Protein AF-A0A081RKJ7-F1 (afdb_monomer_lite)

pLDDT: mean 78.45, std 10.56, range [54.09, 89.75]

Sequence (63 aa):
CWEDLQPGGFESVDAWLSTAAEKYATSSQATLKSKIEGIENVNLILEITSNDESYLWTLIVFK

Organism: NCBI:txid1502293

Secondary structure (DSSP, 8-state):
-GGGT-----SSHHHHHHHHHHHHHT---SEEEEEEEEETTEEEEEEEEE-SS-EEEEEEEE-

Radius of gyration: 11.68 Å; chains: 1; bounding box: 28×20×31 Å

Foldseek 3Di:
DQVPEDDEDDPDPVSVVVVQVVVVVPDPDQKDKYWYADDVRKIWIWMWGDDPPDIDIDIDIDD

Structure (mmCIF, N/CA/C/O backbone):
data_AF-A0A081RKJ7-F1
#
_entry.id   AF-A0A081RKJ7-F1
#
loop_
_atom_site.group_PDB
_atom_site.id
_atom_site.type_symbol
_atom_site.label_atom_id
_atom_site.label_alt_id
_atom_site.label_comp_id
_atom_site.label_asym_id
_atom_site.label_entity_id
_atom_site.label_seq_id
_atom_site.pdbx_PDB_ins_code
_atom_site.Cartn_x
_atom_site.Cartn_y
_atom_site.Cartn_z
_atom_site.occupancy
_atom_site.B_iso_or_equiv
_atom_site.auth_seq_id
_atom_site.auth_comp_id
_atom_site.auth_asym_id
_atom_site.auth_atom_id
_atom_site.pdbx_PDB_model_num
ATOM 1 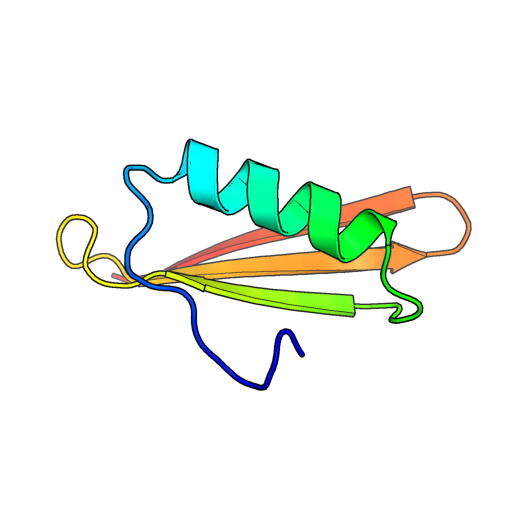N N . CYS A 1 1 ? 9.363 2.195 5.246 1.00 59.00 1 CYS A N 1
ATOM 2 C CA . CYS A 1 1 ? 8.277 2.478 4.264 1.00 59.00 1 CYS A CA 1
ATOM 3 C C . CYS A 1 1 ? 7.477 3.674 4.769 1.00 59.00 1 CYS A C 1
ATOM 5 O O . CYS A 1 1 ? 6.926 3.534 5.846 1.00 59.00 1 CYS A O 1
ATOM 7 N N . TRP A 1 2 ? 7.454 4.829 4.087 1.00 59.41 2 TRP A N 1
ATOM 8 C CA . TRP A 1 2 ? 6.812 6.068 4.599 1.00 59.41 2 TRP A CA 1
ATOM 9 C C . TRP A 1 2 ? 7.133 6.361 6.091 1.00 59.41 2 TRP A C 1
ATOM 11 O O . TRP A 1 2 ? 6.257 6.660 6.897 1.00 59.41 2 TRP A O 1
ATOM 21 N N . GLU A 1 3 ? 8.414 6.158 6.433 1.00 56.53 3 GLU A N 1
ATOM 22 C CA . GLU A 1 3 ? 9.030 6.129 7.774 1.00 56.53 3 GLU A CA 1
ATOM 23 C C . GLU A 1 3 ? 8.217 5.360 8.848 1.00 56.53 3 GLU A C 1
ATOM 25 O O . GLU A 1 3 ? 7.890 5.842 9.927 1.00 56.53 3 GLU A O 1
ATOM 30 N N . ASP A 1 4 ? 7.899 4.114 8.486 1.00 54.09 4 ASP A N 1
ATOM 31 C CA . ASP A 1 4 ? 7.550 2.923 9.282 1.00 54.09 4 ASP A CA 1
ATOM 32 C C . ASP A 1 4 ? 6.229 2.875 10.046 1.00 54.09 4 ASP A C 1
ATOM 34 O O . ASP A 1 4 ? 5.845 1.779 10.444 1.00 54.09 4 ASP A O 1
ATOM 38 N N . LEU A 1 5 ? 5.493 3.982 10.136 1.00 58.22 5 LEU A N 1
ATOM 39 C CA . LEU A 1 5 ? 4.022 4.084 10.146 1.00 58.22 5 LEU A CA 1
ATOM 40 C C . LEU A 1 5 ? 3.635 5.429 10.771 1.00 58.22 5 LEU A C 1
ATOM 42 O O . LEU A 1 5 ? 3.478 5.532 11.983 1.00 58.22 5 LEU A O 1
ATOM 46 N N . GLN A 1 6 ? 3.379 6.435 9.942 1.00 55.84 6 GLN A N 1
ATOM 47 C CA . GLN A 1 6 ? 2.302 7.402 10.181 1.00 55.84 6 GLN A CA 1
ATOM 48 C C . GLN A 1 6 ? 1.992 8.116 8.868 1.00 55.84 6 GLN A C 1
ATOM 50 O O . GLN A 1 6 ? 2.901 8.612 8.200 1.00 55.84 6 GLN A O 1
ATOM 55 N N . PRO A 1 7 ? 0.710 8.192 8.486 1.00 55.59 7 PRO A N 1
ATOM 56 C CA . PRO A 1 7 ? 0.075 9.483 8.710 1.00 55.59 7 PRO A CA 1
ATOM 57 C C . PRO A 1 7 ? -1.411 9.401 9.113 1.00 55.59 7 PRO A C 1
ATOM 59 O O . PRO A 1 7 ? -2.280 8.980 8.353 1.00 55.59 7 PRO A O 1
ATOM 62 N N . GLY A 1 8 ? -1.695 9.891 10.322 1.00 62.81 8 GLY A N 1
ATOM 63 C CA . GLY A 1 8 ? -2.989 10.461 10.705 1.00 62.81 8 GLY A CA 1
ATOM 64 C C . GLY A 1 8 ? -2.976 11.985 10.523 1.00 62.81 8 GLY A C 1
ATOM 65 O O . GLY A 1 8 ? -1.911 12.575 10.348 1.00 62.81 8 GLY A O 1
ATOM 66 N N . GLY A 1 9 ? -4.147 12.625 10.575 1.00 63.94 9 GLY A N 1
ATOM 67 C CA . GLY A 1 9 ? -4.277 14.085 10.441 1.00 63.94 9 GLY A CA 1
ATOM 68 C C . GLY A 1 9 ? -4.599 14.595 9.031 1.00 63.94 9 GLY A C 1
ATOM 69 O O . GLY A 1 9 ? -4.517 15.797 8.797 1.00 63.94 9 GLY A O 1
ATOM 70 N N . PHE A 1 10 ? -4.984 13.717 8.100 1.00 69.75 10 PHE A N 1
ATOM 71 C CA . PHE A 1 10 ? -5.603 14.165 6.850 1.00 69.75 10 PHE A CA 1
ATOM 72 C C . PHE A 1 10 ? -7.057 14.546 7.077 1.00 69.75 10 PHE A C 1
ATOM 74 O O . PHE A 1 10 ? -7.768 13.914 7.855 1.00 69.75 10 PHE A O 1
ATOM 81 N N . GLU A 1 11 ? -7.496 15.546 6.325 1.00 71.19 11 GLU A N 1
ATOM 82 C CA . GLU A 1 11 ? -8.879 16.012 6.305 1.00 71.19 11 GLU A CA 1
ATOM 83 C C . GLU A 1 11 ? -9.854 14.938 5.787 1.00 71.19 11 GLU A C 1
ATOM 85 O O . GLU A 1 11 ? -11.018 14.913 6.181 1.00 71.19 11 GLU A O 1
ATOM 90 N N . SER A 1 12 ? -9.388 14.023 4.927 1.00 76.81 12 SER A N 1
ATOM 91 C CA . SER A 1 12 ? -10.196 12.948 4.346 1.00 76.81 12 SER A CA 1
ATOM 92 C C . SER A 1 12 ? -9.347 11.765 3.854 1.00 76.81 12 SER A C 1
ATOM 94 O O . SER A 1 12 ? -8.128 11.873 3.692 1.00 76.81 12 SER A O 1
ATOM 96 N N . VAL A 1 13 ? -10.008 10.635 3.560 1.00 79.12 13 VAL A N 1
ATOM 97 C CA . VAL A 1 13 ? -9.390 9.474 2.885 1.00 79.12 13 VAL A CA 1
ATOM 98 C C . VAL A 1 13 ? -8.825 9.868 1.517 1.00 79.12 13 VAL A C 1
ATOM 100 O O . VAL A 1 13 ? -7.743 9.424 1.152 1.00 79.12 13 VAL A O 1
ATOM 103 N N . ASP A 1 14 ? -9.526 10.718 0.769 1.00 82.56 14 ASP A N 1
ATOM 104 C CA . ASP A 1 14 ? -9.115 11.150 -0.571 1.00 82.56 14 ASP A CA 1
ATOM 105 C C . ASP A 1 14 ? -7.805 11.957 -0.545 1.00 82.56 14 ASP A C 1
ATOM 107 O O . ASP A 1 14 ? -6.875 11.676 -1.305 1.00 82.56 14 ASP A O 1
ATOM 111 N N . ALA A 1 15 ? -7.680 12.881 0.415 1.00 84.50 15 ALA A N 1
ATOM 112 C CA . ALA A 1 15 ? -6.457 13.654 0.621 1.00 84.50 15 ALA A CA 1
ATOM 113 C C . ALA A 1 15 ? -5.260 12.751 0.974 1.00 84.50 15 ALA A C 1
ATOM 115 O O . ALA A 1 15 ? -4.140 12.964 0.496 1.00 84.50 15 ALA A O 1
ATOM 116 N N . TRP A 1 16 ? -5.500 11.709 1.776 1.00 86.44 16 TRP A N 1
ATOM 117 C CA . TRP A 1 16 ? -4.496 10.700 2.107 1.00 86.44 16 TRP A CA 1
ATOM 118 C C . TRP A 1 16 ? -4.052 9.895 0.879 1.00 86.44 16 TRP A C 1
ATOM 120 O O . TRP A 1 16 ? -2.849 9.780 0.632 1.00 86.44 16 TRP A O 1
ATOM 130 N N . LEU A 1 17 ? -4.999 9.381 0.086 1.00 85.12 17 LEU A N 1
ATOM 131 C CA . LEU A 1 17 ? -4.710 8.609 -1.127 1.00 85.12 17 LEU A CA 1
ATOM 132 C C . LEU A 1 17 ? -3.929 9.438 -2.155 1.00 85.12 17 LEU A C 1
ATOM 134 O O . LEU A 1 17 ? -2.932 8.956 -2.696 1.00 85.12 17 LEU A O 1
ATOM 138 N N . SER A 1 18 ? -4.335 10.691 -2.376 1.00 88.38 18 SER A N 1
ATOM 139 C CA . SER A 1 18 ? -3.655 11.617 -3.291 1.00 88.38 18 SER A CA 1
ATOM 140 C C . SER A 1 18 ? -2.212 11.876 -2.856 1.00 88.38 18 SER A C 1
ATOM 142 O O . SER A 1 18 ? -1.281 11.734 -3.650 1.00 88.38 18 SER A O 1
ATOM 144 N N . THR A 1 19 ? -1.998 12.140 -1.563 1.00 88.56 19 THR A N 1
ATOM 145 C CA . THR A 1 19 ? -0.651 12.334 -1.006 1.00 88.56 19 THR A CA 1
ATOM 146 C C . THR A 1 19 ? 0.206 11.073 -1.157 1.00 88.56 19 THR A C 1
ATOM 148 O O . THR A 1 19 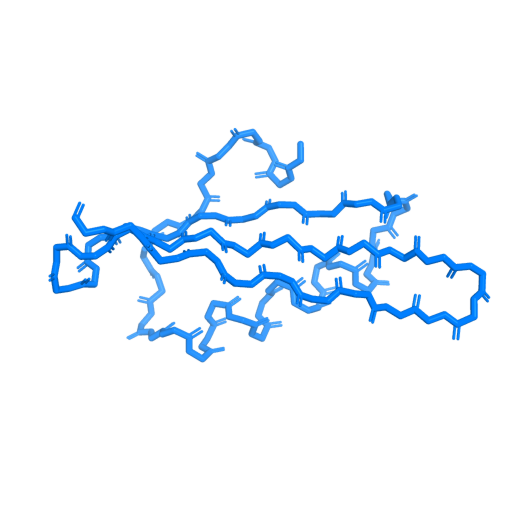? 1.380 11.158 -1.520 1.00 88.56 19 THR A O 1
ATOM 151 N N . ALA A 1 20 ? -0.359 9.888 -0.902 1.00 88.31 20 ALA A N 1
ATOM 152 C CA . ALA A 1 20 ? 0.359 8.626 -1.062 1.00 88.31 20 ALA A CA 1
ATOM 153 C C . ALA A 1 20 ? 0.783 8.385 -2.523 1.00 88.31 20 ALA A C 1
ATOM 155 O O . ALA A 1 20 ? 1.907 7.937 -2.758 1.00 88.31 20 ALA A O 1
ATOM 156 N N . ALA A 1 21 ? -0.072 8.741 -3.489 1.00 86.8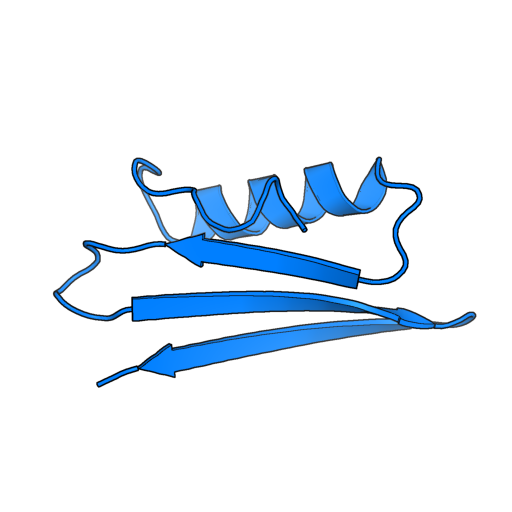1 21 ALA A N 1
ATOM 157 C CA . ALA A 1 21 ? 0.224 8.662 -4.919 1.00 86.81 21 ALA A CA 1
ATOM 158 C C . ALA A 1 21 ? 1.422 9.542 -5.309 1.00 86.81 21 ALA A C 1
ATOM 160 O O . ALA A 1 21 ? 2.383 9.059 -5.911 1.00 86.81 21 ALA A O 1
ATOM 161 N N . GLU A 1 22 ? 1.385 10.824 -4.933 1.00 89.75 22 GLU A N 1
ATOM 162 C CA . GLU A 1 22 ? 2.443 11.795 -5.239 1.00 89.75 22 GLU A CA 1
ATOM 163 C C . GLU A 1 22 ? 3.785 11.355 -4.659 1.00 89.75 22 GLU A C 1
ATOM 165 O O . GLU A 1 22 ? 4.827 11.385 -5.318 1.00 89.75 22 GLU A O 1
ATOM 170 N N . LYS A 1 23 ? 3.758 10.897 -3.409 1.00 88.25 23 LYS A N 1
ATOM 171 C CA . LYS A 1 23 ? 4.957 10.475 -2.698 1.00 88.25 23 LYS A CA 1
ATOM 172 C C . LYS A 1 23 ? 5.568 9.227 -3.286 1.00 88.25 23 LYS A C 1
ATOM 174 O O . LYS A 1 23 ? 6.788 9.162 -3.429 1.00 88.25 23 LYS A O 1
ATOM 179 N N . TYR A 1 24 ? 4.728 8.283 -3.680 1.00 87.56 24 TYR A N 1
ATOM 180 C CA . TYR A 1 24 ? 5.174 7.107 -4.390 1.00 87.56 24 TYR A CA 1
ATOM 181 C C . TYR A 1 24 ? 5.807 7.455 -5.746 1.00 87.56 24 TYR A C 1
ATOM 183 O O . TYR A 1 24 ? 6.900 6.977 -6.030 1.00 87.56 24 TYR A O 1
ATOM 191 N N . ALA A 1 25 ? 5.205 8.361 -6.525 1.00 86.69 25 ALA A N 1
ATOM 192 C CA . ALA A 1 25 ? 5.731 8.786 -7.828 1.00 86.69 25 ALA A CA 1
ATOM 193 C C . ALA A 1 25 ? 7.140 9.410 -7.756 1.00 86.69 25 ALA A C 1
ATOM 195 O O . ALA A 1 25 ? 7.908 9.333 -8.712 1.00 86.69 25 ALA A O 1
ATOM 196 N N . THR A 1 26 ? 7.490 10.018 -6.620 1.00 87.00 26 THR A N 1
ATOM 197 C CA . THR A 1 26 ? 8.829 10.587 -6.369 1.00 87.00 26 THR A CA 1
ATOM 198 C C . THR A 1 26 ? 9.801 9.638 -5.657 1.00 87.00 26 THR A C 1
ATOM 200 O O . THR A 1 26 ? 10.951 10.008 -5.417 1.00 87.00 26 THR A O 1
ATOM 203 N N . SER A 1 27 ? 9.358 8.435 -5.283 1.00 84.00 27 SER A N 1
ATOM 204 C CA . SER A 1 27 ? 10.150 7.466 -4.522 1.00 84.00 27 SER A CA 1
ATOM 205 C C . SER A 1 27 ? 10.969 6.560 -5.442 1.00 84.00 27 SER A C 1
ATOM 207 O O . SER A 1 27 ? 10.521 6.173 -6.515 1.00 84.00 27 SER A O 1
ATOM 209 N N . SER A 1 28 ? 12.158 6.151 -4.993 1.00 82.94 28 SER A N 1
ATOM 210 C CA . SER A 1 28 ? 12.942 5.083 -5.632 1.00 82.94 28 SER A CA 1
ATOM 211 C C . SER A 1 28 ? 12.584 3.680 -5.117 1.00 82.94 28 SER A C 1
ATOM 213 O O . SER A 1 28 ? 13.198 2.695 -5.525 1.00 82.94 28 SER A O 1
ATOM 215 N N . GLN A 1 29 ? 11.623 3.571 -4.191 1.00 81.94 29 GLN A N 1
ATOM 216 C CA . GLN A 1 29 ? 11.217 2.305 -3.579 1.00 81.94 29 GLN A CA 1
ATOM 217 C C . GLN A 1 29 ? 10.202 1.558 -4.451 1.00 81.94 29 GLN A C 1
ATOM 219 O O . GLN A 1 29 ? 9.218 2.136 -4.902 1.00 81.94 29 GLN A O 1
ATOM 224 N N . ALA A 1 30 ? 10.387 0.242 -4.592 1.00 82.62 30 ALA A N 1
ATOM 225 C CA . ALA A 1 30 ? 9.434 -0.626 -5.290 1.00 82.62 30 ALA A CA 1
ATOM 226 C C . ALA A 1 30 ? 8.077 -0.732 -4.567 1.00 82.62 30 ALA A C 1
ATOM 228 O O . ALA A 1 30 ? 7.045 -0.953 -5.199 1.00 82.62 30 ALA A O 1
ATOM 229 N N . THR A 1 31 ? 8.062 -0.538 -3.244 1.00 84.81 31 THR A N 1
ATOM 230 C CA . THR A 1 31 ? 6.850 -0.614 -2.424 1.00 84.81 31 THR A CA 1
ATOM 231 C C . THR A 1 31 ? 6.771 0.560 -1.454 1.00 84.81 31 THR A C 1
ATOM 233 O O . THR A 1 31 ? 7.741 0.857 -0.758 1.00 84.81 31 THR A O 1
ATOM 236 N N . LEU A 1 32 ? 5.595 1.185 -1.363 1.00 89.00 32 LEU A N 1
ATOM 237 C CA . LEU A 1 32 ? 5.242 2.178 -0.347 1.00 89.00 32 LEU A CA 1
ATOM 238 C C . LEU A 1 32 ? 4.058 1.671 0.476 1.00 89.00 32 LEU A C 1
ATOM 240 O O . LEU A 1 32 ? 3.093 1.145 -0.069 1.00 89.00 32 LEU A O 1
ATOM 244 N N . LYS A 1 33 ? 4.129 1.849 1.798 1.00 86.56 33 LYS A N 1
ATOM 245 C CA . LYS A 1 33 ? 3.050 1.513 2.737 1.00 86.56 33 LYS A CA 1
ATOM 246 C C . LYS A 1 33 ? 2.669 2.741 3.551 1.00 86.56 33 LYS A C 1
ATOM 248 O O . LYS A 1 33 ? 3.559 3.470 3.974 1.00 86.56 33 LYS A O 1
ATOM 253 N N . SER A 1 34 ? 1.377 2.953 3.781 1.00 83.06 34 SER A N 1
ATOM 254 C CA . SER A 1 34 ? 0.836 4.074 4.557 1.00 83.06 34 SER A CA 1
ATOM 255 C C . SER A 1 34 ? -0.368 3.625 5.391 1.00 83.06 34 SER A C 1
ATOM 257 O O . SER A 1 34 ? -1.117 2.753 4.956 1.00 83.06 34 SER A O 1
ATOM 259 N N . LYS A 1 35 ? -0.567 4.205 6.581 1.00 82.69 35 LYS A N 1
ATOM 260 C CA . LYS A 1 35 ? -1.685 3.883 7.486 1.00 82.69 35 LYS A CA 1
ATOM 261 C C . LYS A 1 35 ? -2.305 5.148 8.050 1.00 82.69 35 LYS A C 1
ATOM 263 O O . LYS A 1 35 ? -1.583 5.966 8.611 1.00 82.69 35 LYS A O 1
ATOM 268 N N . ILE A 1 36 ? -3.628 5.234 7.984 1.00 77.06 36 ILE A N 1
ATOM 269 C CA . ILE A 1 36 ? -4.416 6.290 8.620 1.00 77.06 36 ILE A CA 1
ATOM 270 C C . ILE A 1 36 ? -5.308 5.685 9.713 1.00 77.06 36 ILE A C 1
ATOM 272 O O . ILE A 1 36 ? -5.854 4.589 9.561 1.00 77.06 36 ILE A O 1
ATOM 276 N N . GLU A 1 37 ? -5.414 6.397 10.833 1.00 71.62 37 GLU A N 1
ATOM 277 C CA . GLU A 1 37 ? -6.216 6.037 12.008 1.00 71.62 37 GLU A CA 1
ATOM 278 C C . GLU A 1 37 ? -7.221 7.160 12.311 1.00 71.62 37 GLU A C 1
ATOM 280 O O . GLU A 1 37 ? -7.038 8.299 11.875 1.00 71.62 37 GLU A O 1
ATOM 285 N N . GLY A 1 38 ? -8.271 6.863 13.081 1.00 62.59 38 GLY A N 1
ATOM 286 C CA . GLY A 1 38 ? -9.211 7.882 13.570 1.00 62.59 38 GLY A CA 1
AT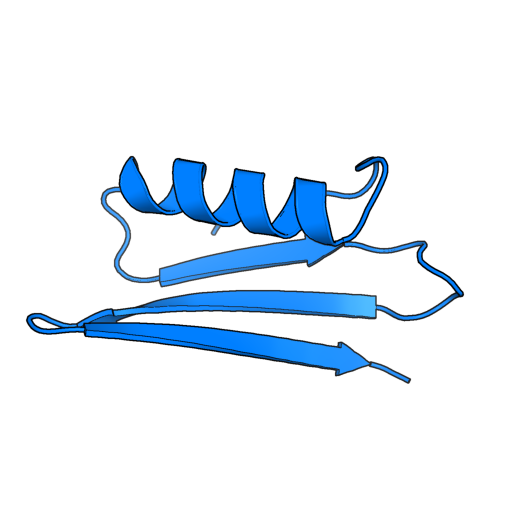OM 287 C C . GLY A 1 38 ? -10.343 8.261 12.608 1.00 62.59 38 GLY A C 1
ATOM 288 O O . GLY A 1 38 ? -11.105 9.175 12.912 1.00 62.59 38 GLY A O 1
ATOM 289 N N . ILE A 1 39 ? -10.506 7.544 11.491 1.00 67.56 39 ILE A N 1
ATOM 290 C CA . ILE A 1 39 ? -11.704 7.630 10.644 1.00 67.56 39 ILE A CA 1
ATOM 291 C C . ILE A 1 39 ? -12.713 6.606 11.162 1.00 67.56 39 ILE A C 1
ATOM 293 O O . ILE A 1 39 ? -12.533 5.412 10.960 1.00 67.56 39 ILE A O 1
ATOM 297 N N . GLU A 1 40 ? -13.738 7.064 11.884 1.00 66.12 40 GLU A N 1
ATOM 298 C CA . GLU A 1 40 ? -14.860 6.236 12.372 1.00 66.12 40 GLU A CA 1
ATOM 299 C C . GLU A 1 40 ? -14.455 4.931 13.104 1.00 66.12 40 GLU A C 1
ATOM 301 O O . GLU A 1 40 ? -15.150 3.923 13.021 1.00 66.12 40 GLU A O 1
ATOM 306 N N . ASN A 1 41 ? -13.335 4.930 13.840 1.00 65.00 41 ASN A N 1
ATOM 307 C CA . ASN A 1 41 ? -12.736 3.741 14.483 1.00 65.00 41 ASN A CA 1
ATOM 308 C C . ASN A 1 41 ? -12.290 2.620 13.521 1.00 65.00 41 ASN A C 1
ATOM 310 O O . ASN A 1 41 ? -12.017 1.505 13.959 1.00 65.00 41 ASN A O 1
ATOM 314 N N . VAL A 1 42 ? -12.173 2.904 12.228 1.00 68.25 42 VAL A N 1
ATOM 315 C CA . VAL A 1 42 ? -11.648 1.986 11.218 1.00 68.25 42 VAL A CA 1
ATOM 316 C C . VAL A 1 42 ? -10.162 2.275 11.017 1.00 68.25 42 VAL A C 1
ATOM 318 O O . VAL A 1 42 ? -9.761 3.425 10.836 1.00 68.25 42 VAL A O 1
ATOM 321 N N . ASN A 1 43 ? -9.329 1.231 11.027 1.00 75.69 43 ASN A N 1
ATOM 322 C CA . ASN A 1 43 ? -7.925 1.367 10.636 1.00 75.69 43 ASN A CA 1
ATOM 323 C C . ASN A 1 43 ? -7.778 1.000 9.159 1.00 75.69 43 ASN A C 1
ATOM 325 O O . ASN A 1 43 ? -8.255 -0.055 8.735 1.00 75.69 43 ASN A O 1
ATOM 329 N N . LEU A 1 44 ? -7.102 1.851 8.388 1.00 82.81 44 LEU A N 1
ATOM 330 C CA . LEU A 1 44 ? -6.862 1.636 6.963 1.00 82.81 44 LEU A CA 1
ATOM 331 C C . LEU A 1 44 ? -5.364 1.533 6.687 1.00 82.81 44 LEU A C 1
ATOM 333 O O . LEU A 1 44 ? -4.586 2.348 7.182 1.00 82.81 44 LEU A O 1
ATOM 337 N N . ILE A 1 45 ? -4.967 0.561 5.866 1.00 84.44 45 ILE A N 1
ATOM 338 C CA . ILE A 1 45 ? -3.608 0.453 5.319 1.00 84.44 45 ILE A CA 1
ATOM 339 C C . ILE A 1 45 ? -3.683 0.504 3.796 1.00 84.44 45 ILE A C 1
ATOM 341 O O 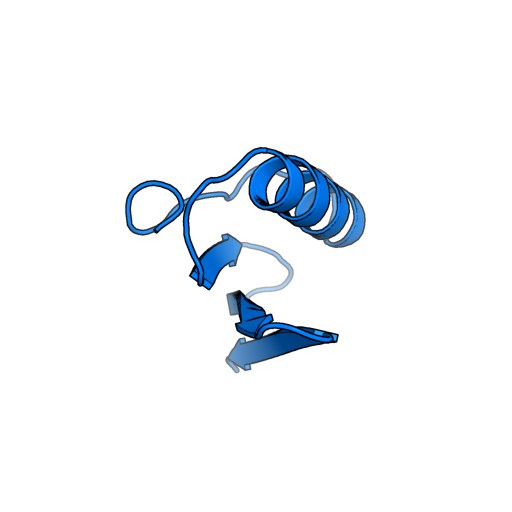. ILE A 1 45 ? -4.452 -0.241 3.194 1.00 84.44 45 ILE A O 1
ATOM 345 N N . LEU A 1 46 ? -2.861 1.356 3.188 1.00 87.12 46 LEU A N 1
ATOM 346 C CA . LEU A 1 46 ? -2.610 1.382 1.752 1.00 87.12 46 LEU A CA 1
ATOM 347 C C . LEU A 1 46 ? -1.207 0.849 1.471 1.00 87.12 46 LEU A C 1
ATOM 349 O O . LEU A 1 46 ? -0.229 1.339 2.041 1.00 87.12 46 LEU A O 1
ATOM 353 N N . GLU A 1 47 ? -1.109 -0.100 0.547 1.00 87.69 47 GLU A N 1
ATOM 354 C CA . GLU A 1 47 ? 0.155 -0.564 -0.020 1.00 87.69 47 GLU A CA 1
ATOM 355 C C . GLU A 1 47 ? 0.156 -0.338 -1.534 1.00 87.69 47 GLU A C 1
ATOM 357 O O . GLU A 1 47 ? -0.777 -0.748 -2.227 1.00 87.69 47 GLU A O 1
ATOM 362 N N . ILE A 1 48 ? 1.204 0.310 -2.042 1.00 86.56 48 ILE A N 1
ATOM 363 C CA . ILE A 1 48 ? 1.441 0.506 -3.473 1.00 86.56 48 ILE A CA 1
ATOM 364 C C . ILE A 1 48 ? 2.719 -0.240 -3.835 1.00 86.56 48 ILE A C 1
ATOM 366 O O . ILE A 1 48 ? 3.773 0.043 -3.266 1.00 86.56 48 ILE A O 1
ATOM 370 N N . THR A 1 49 ? 2.627 -1.168 -4.783 1.00 87.44 49 THR A N 1
ATOM 371 C CA . THR A 1 49 ? 3.762 -1.955 -5.281 1.00 87.44 49 THR A CA 1
ATOM 372 C C . THR A 1 49 ? 3.883 -1.785 -6.789 1.00 87.44 49 THR A C 1
ATOM 374 O O . THR A 1 49 ? 2.893 -1.965 -7.499 1.00 87.44 49 THR A O 1
ATOM 377 N N . SER A 1 50 ? 5.082 -1.485 -7.287 1.00 83.69 50 SER A N 1
ATOM 378 C CA . SER A 1 50 ? 5.379 -1.507 -8.724 1.00 83.69 50 SER A CA 1
ATOM 379 C C . SER A 1 50 ? 5.969 -2.836 -9.151 1.00 83.69 50 SER A C 1
ATOM 381 O O . SER A 1 50 ? 6.705 -3.493 -8.413 1.00 83.69 50 SER A O 1
ATOM 383 N N . ASN A 1 51 ? 5.684 -3.181 -10.398 1.00 83.00 51 ASN A N 1
ATOM 384 C CA . ASN A 1 51 ? 6.536 -4.028 -11.219 1.00 83.00 51 ASN A CA 1
ATOM 385 C C . ASN A 1 51 ? 6.891 -3.265 -12.508 1.00 83.00 51 ASN A C 1
ATOM 387 O O . ASN A 1 51 ? 6.509 -2.105 -12.667 1.00 83.00 51 ASN A O 1
ATOM 391 N N . ASP A 1 52 ? 7.615 -3.908 -13.420 1.00 79.44 52 ASP A N 1
ATOM 392 C CA . ASP A 1 52 ? 8.157 -3.257 -14.620 1.00 79.44 52 ASP A CA 1
ATOM 393 C C . ASP A 1 52 ? 7.083 -2.687 -15.572 1.00 79.44 52 ASP A C 1
ATOM 395 O O . ASP A 1 52 ? 7.393 -1.834 -16.401 1.00 79.44 52 ASP A O 1
ATOM 399 N N . GLU A 1 53 ? 5.821 -3.116 -15.451 1.00 85.75 53 GLU A N 1
ATOM 400 C CA . GLU A 1 53 ? 4.747 -2.772 -16.397 1.00 85.75 53 GLU A CA 1
ATOM 401 C C 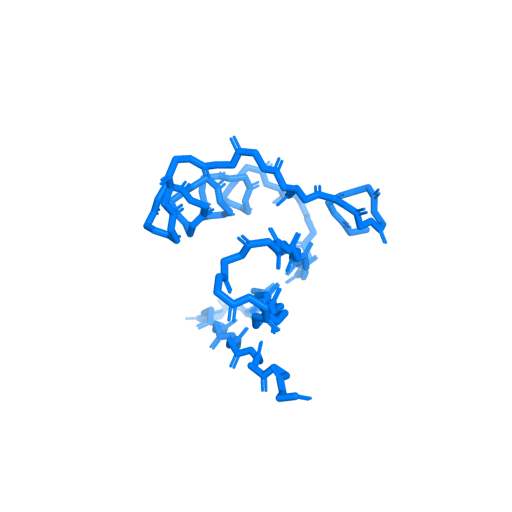. GLU A 1 53 ? 3.488 -2.180 -15.738 1.00 85.75 53 GLU A C 1
ATOM 403 O O . GLU A 1 53 ? 2.573 -1.736 -16.433 1.00 85.75 53 GLU A O 1
ATOM 408 N N . SER A 1 54 ? 3.386 -2.183 -14.404 1.00 84.06 54 SER A N 1
ATOM 409 C CA . SER A 1 54 ? 2.139 -1.852 -13.706 1.00 84.06 54 SER A CA 1
ATOM 410 C C . SER A 1 54 ? 2.327 -1.467 -12.235 1.00 84.06 54 SER A C 1
ATOM 412 O O . SER A 1 54 ? 3.378 -1.685 -11.629 1.00 84.06 54 SER A O 1
ATOM 414 N N . TYR A 1 55 ? 1.249 -0.936 -11.649 1.00 82.69 55 TYR A N 1
ATOM 415 C CA . TYR A 1 55 ? 1.136 -0.648 -10.222 1.00 82.69 55 TYR A CA 1
ATOM 416 C C . TYR A 1 55 ? -0.017 -1.441 -9.605 1.00 82.69 55 TYR A C 1
ATOM 418 O O . TYR A 1 55 ? -1.136 -1.421 -10.119 1.00 82.69 55 TYR A O 1
ATOM 426 N N . LEU A 1 56 ? 0.240 -2.089 -8.469 1.00 86.38 56 LEU A N 1
ATOM 427 C CA . LEU A 1 56 ? -0.777 -2.716 -7.632 1.00 86.38 56 LEU A CA 1
ATOM 428 C C . LEU A 1 56 ? -1.061 -1.836 -6.417 1.00 86.38 56 LEU A C 1
ATOM 430 O O . LEU A 1 56 ? -0.157 -1.539 -5.639 1.00 86.38 56 LEU A O 1
ATOM 434 N N . TRP A 1 57 ? -2.331 -1.484 -6.243 1.00 88.88 57 TRP A N 1
ATOM 435 C CA . TRP A 1 57 ? -2.840 -0.752 -5.088 1.00 88.88 57 TRP A CA 1
ATOM 436 C C . TRP A 1 57 ? -3.665 -1.695 -4.213 1.00 88.88 57 TRP A C 1
ATOM 438 O O . TRP A 1 57 ? -4.642 -2.279 -4.680 1.00 88.88 57 TRP A O 1
ATOM 448 N N . THR A 1 58 ? -3.283 -1.841 -2.945 1.00 88.25 58 THR A N 1
ATOM 449 C CA . THR A 1 58 ? -3.994 -2.668 -1.960 1.00 88.25 58 THR A CA 1
ATOM 450 C C . THR A 1 58 ? -4.496 -1.793 -0.821 1.00 88.25 58 THR A C 1
ATOM 452 O O . THR A 1 58 ? -3.690 -1.185 -0.123 1.00 88.25 58 THR A O 1
ATOM 455 N N . LEU A 1 59 ? -5.816 -1.757 -0.610 1.00 86.94 59 LEU A N 1
ATOM 456 C CA . LEU A 1 59 ? -6.448 -1.116 0.545 1.00 86.94 59 LEU A CA 1
ATOM 457 C C . LEU A 1 59 ? -6.947 -2.190 1.519 1.00 86.94 59 LEU A C 1
ATOM 459 O O . LEU A 1 59 ? -7.789 -3.013 1.163 1.00 86.94 59 LEU A O 1
ATOM 463 N N . ILE A 1 60 ? -6.442 -2.171 2.750 1.00 85.00 60 ILE A N 1
ATOM 464 C CA . ILE A 1 60 ? -6.825 -3.089 3.825 1.00 85.00 60 ILE A CA 1
ATOM 465 C C . ILE A 1 60 ? -7.624 -2.313 4.866 1.00 85.00 60 ILE A C 1
ATOM 467 O O . ILE A 1 60 ? -7.166 -1.285 5.363 1.00 85.00 60 ILE A O 1
ATOM 471 N N . VAL A 1 61 ? -8.801 -2.835 5.207 1.00 82.06 61 VAL A N 1
ATOM 472 C CA . VAL A 1 61 ? -9.732 -2.248 6.175 1.00 82.06 61 VAL A CA 1
ATOM 473 C C . VAL A 1 61 ? -9.838 -3.171 7.383 1.00 82.06 61 VAL A C 1
ATOM 475 O O . VAL A 1 61 ? -10.282 -4.312 7.249 1.00 82.06 61 VAL A O 1
ATOM 478 N N . PHE A 1 62 ? -9.445 -2.691 8.559 1.00 78.06 62 PHE A N 1
ATOM 479 C CA . PHE A 1 62 ? -9.583 -3.437 9.809 1.00 78.06 62 PHE A CA 1
ATOM 480 C C . PHE A 1 62 ? -10.884 -3.050 10.515 1.00 78.06 62 PHE A C 1
ATOM 482 O O . PHE A 1 62 ? -11.220 -1.867 10.589 1.00 78.06 62 PHE A O 1
ATOM 489 N N . LYS A 1 63 ? -11.592 -4.064 11.021 1.00 68.50 63 LYS A N 1
ATOM 490 C CA . LYS A 1 63 ? -12.780 -3.929 11.873 1.00 68.50 63 LYS A CA 1
ATOM 491 C C . LYS A 1 63 ? -12.408 -4.018 13.344 1.00 68.50 63 LYS A C 1
ATOM 493 O O . LYS A 1 63 ? -11.434 -4.748 13.641 1.00 68.50 63 LYS A O 1
#